Protein AF-A0A6G6Z547-F1 (afdb_monomer_lite)

Foldseek 3Di:
DPPDPDDDDDDDDDDPVVVVVLVVVCVVVVHDSVVVVVVVVVVVVVVVVVVVVVVVVVVVVVVVVVD

Radius of gyration: 19.36 Å; chains: 1; bounding box: 34×35×56 Å

pLDDT: mean 86.43, std 14.06, range [45.19, 98.19]

Secondary structure (DSSP, 8-state):
------PPP------HHHHHHHHHHHHHTTS-HHHHHHHHHHHHHHHHHHHHHHHHHHHHHHHHT--

Structure (mmCIF, N/CA/C/O backbone):
data_AF-A0A6G6Z547-F1
#
_entry.id   AF-A0A6G6Z547-F1
#
loop_
_atom_site.group_PDB
_atom_site.id
_atom_site.type_symbol
_atom_site.label_atom_id
_atom_site.label_alt_id
_atom_site.label_comp_id
_atom_site.label_asym_id
_atom_site.label_entity_id
_atom_site.label_seq_id
_atom_site.pdbx_PDB_ins_code
_atom_site.Cartn_x
_atom_site.Cartn_y
_atom_site.Cartn_z
_atom_site.occupancy
_atom_site.B_iso_or_equiv
_atom_site.auth_seq_id
_atom_site.auth_comp_id
_atom_site.auth_asym_id
_atom_site.auth_atom_id
_atom_site.pdbx_PDB_model_num
ATOM 1 N N . MET A 1 1 ? -7.472 24.696 15.697 1.00 48.34 1 MET A N 1
ATOM 2 C CA . MET A 1 1 ? -8.097 23.617 14.894 1.00 48.34 1 MET A CA 1
ATOM 3 C C . MET A 1 1 ? -7.431 23.568 13.521 1.00 48.34 1 MET A C 1
ATOM 5 O O . MET A 1 1 ? -7.520 24.552 12.798 1.00 48.34 1 MET A O 1
ATOM 9 N N . LEU A 1 2 ? -6.730 22.484 13.158 1.00 56.69 2 LEU A N 1
ATOM 10 C CA . LEU A 1 2 ? -6.196 22.338 11.795 1.00 56.69 2 LEU A CA 1
ATOM 11 C C . LEU A 1 2 ? -7.357 22.197 10.798 1.00 56.69 2 LEU A C 1
ATOM 13 O O . LEU A 1 2 ? -8.223 21.338 10.976 1.00 56.69 2 LEU A O 1
ATOM 17 N N . LYS A 1 3 ? -7.376 23.021 9.740 1.00 63.41 3 LYS A N 1
ATOM 18 C CA . LYS A 1 3 ? -8.332 22.883 8.631 1.00 63.41 3 LYS A CA 1
ATOM 19 C C . LYS A 1 3 ? -8.189 21.482 8.029 1.00 63.41 3 LYS A C 1
ATOM 21 O O . LYS A 1 3 ? -7.147 21.153 7.463 1.00 63.41 3 LYS A O 1
ATOM 26 N N . LYS A 1 4 ? -9.240 20.661 8.134 1.00 65.06 4 LYS A N 1
ATOM 27 C CA . LYS A 1 4 ? -9.334 19.384 7.412 1.00 65.06 4 LYS A CA 1
ATOM 28 C C . LYS A 1 4 ? -9.193 19.694 5.922 1.00 65.06 4 LYS A C 1
ATOM 30 O O . LYS A 1 4 ? -10.039 20.382 5.356 1.00 65.06 4 LYS A O 1
ATOM 35 N N . ARG A 1 5 ? -8.1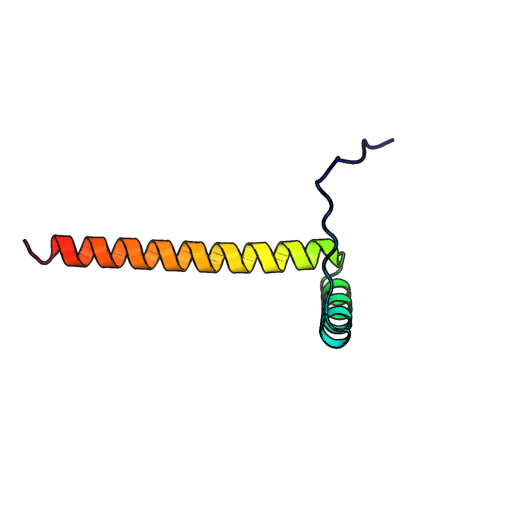13 19.217 5.299 1.00 72.94 5 ARG A N 1
ATOM 36 C CA . ARG A 1 5 ? -7.940 19.310 3.847 1.00 72.94 5 ARG A CA 1
ATOM 37 C C . ARG A 1 5 ? -9.119 18.590 3.189 1.00 72.94 5 ARG A C 1
ATOM 39 O O . ARG A 1 5 ? -9.330 17.407 3.448 1.00 72.94 5 ARG A O 1
ATOM 46 N N . GLN A 1 6 ? -9.909 19.310 2.393 1.00 77.44 6 GLN A N 1
ATOM 47 C CA . GLN A 1 6 ? -10.919 18.694 1.536 1.00 77.44 6 GLN A CA 1
ATOM 48 C C . GLN A 1 6 ? -10.187 17.965 0.409 1.00 77.44 6 GLN A C 1
ATOM 50 O O . GLN A 1 6 ? -9.780 18.575 -0.574 1.00 77.44 6 GLN A O 1
ATOM 55 N N . SER A 1 7 ? -9.960 16.667 0.581 1.00 80.88 7 SER A N 1
ATOM 56 C CA . SER A 1 7 ? -9.570 15.777 -0.508 1.00 80.88 7 SER A CA 1
ATOM 57 C C . SER A 1 7 ? -10.804 15.062 -1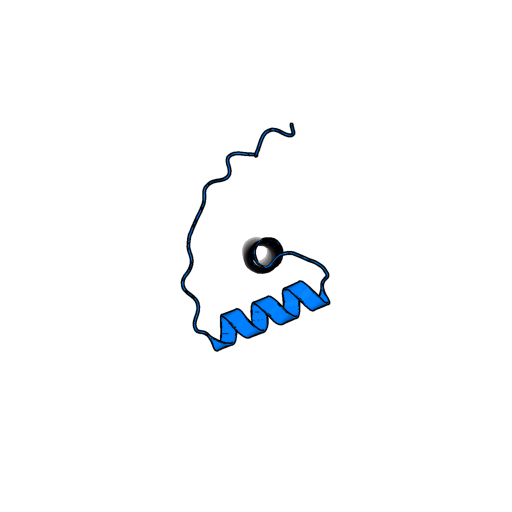.051 1.00 80.88 7 SER A C 1
ATOM 59 O O . SER A 1 7 ? -11.721 14.725 -0.293 1.00 80.88 7 SER A O 1
ATOM 61 N N . ALA A 1 8 ? -10.824 14.820 -2.364 1.00 86.88 8 ALA A N 1
ATOM 62 C CA . ALA A 1 8 ? -11.824 13.957 -2.979 1.00 86.88 8 ALA A CA 1
ATOM 63 C C . ALA A 1 8 ? -11.780 12.574 -2.307 1.00 86.88 8 ALA A C 1
ATOM 65 O O . ALA A 1 8 ? -10.703 12.005 -2.108 1.00 86.88 8 ALA A O 1
ATOM 66 N N . ARG A 1 9 ? -12.946 12.056 -1.912 1.00 89.38 9 ARG A N 1
ATOM 67 C CA . ARG A 1 9 ? -13.069 10.745 -1.266 1.00 89.38 9 ARG A CA 1
ATOM 68 C C . ARG A 1 9 ? -13.567 9.727 -2.274 1.00 89.38 9 ARG A C 1
ATOM 70 O O . ARG A 1 9 ? -14.528 9.986 -2.989 1.00 89.38 9 ARG A O 1
ATOM 77 N N . MET A 1 10 ? -12.943 8.559 -2.270 1.00 90.38 10 MET A N 1
ATOM 78 C CA . MET A 1 10 ? -13.348 7.413 -3.069 1.00 90.38 10 MET A CA 1
ATOM 79 C C . MET A 1 10 ? -13.460 6.204 -2.150 1.00 90.38 10 MET A C 1
ATOM 81 O O . MET A 1 10 ? -12.579 5.965 -1.325 1.00 90.38 10 MET A O 1
ATOM 85 N N . LEU A 1 11 ? -14.554 5.459 -2.281 1.00 93.38 11 LEU A N 1
ATOM 86 C CA . LEU A 1 11 ? -14.720 4.176 -1.612 1.00 93.38 11 LEU A CA 1
ATOM 87 C C . LEU A 1 11 ? -14.371 3.074 -2.603 1.00 93.38 11 LEU A C 1
ATOM 89 O O . LEU A 1 11 ? -14.920 3.031 -3.701 1.00 93.38 11 LEU A O 1
ATOM 93 N N . VAL A 1 12 ? -13.471 2.185 -2.200 1.00 91.06 12 VAL A N 1
ATOM 94 C CA . VAL A 1 12 ? -13.045 1.044 -3.011 1.00 91.06 12 VAL A CA 1
ATOM 95 C C . VAL A 1 12 ? -13.447 -0.226 -2.283 1.00 91.06 12 VAL A C 1
ATOM 97 O O . VAL A 1 12 ? -13.177 -0.384 -1.091 1.00 91.06 12 VAL A O 1
ATOM 100 N N . ARG A 1 13 ? -14.120 -1.129 -2.996 1.00 95.12 13 ARG A N 1
ATOM 101 C CA . ARG A 1 13 ? -14.406 -2.467 -2.481 1.00 95.12 13 ARG A CA 1
ATOM 102 C C . ARG A 1 13 ? -13.229 -3.373 -2.800 1.00 95.12 13 ARG A C 1
ATOM 104 O O . ARG A 1 13 ? -12.788 -3.430 -3.942 1.00 95.12 13 ARG A O 1
ATOM 111 N N . LEU A 1 14 ? -12.758 -4.078 -1.781 1.00 93.81 14 LEU A N 1
ATOM 112 C CA . LEU A 1 14 ? -11.698 -5.069 -1.889 1.00 93.81 14 LEU A CA 1
ATOM 113 C C . LEU A 1 14 ? -12.210 -6.395 -1.317 1.00 93.81 14 LEU A C 1
ATOM 115 O O . LEU A 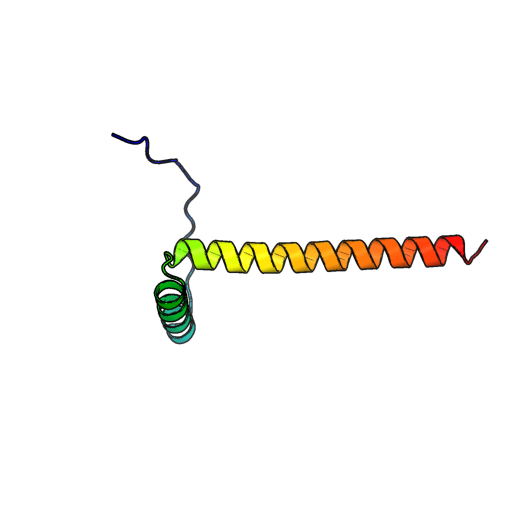1 14 ? -12.872 -6.374 -0.274 1.00 93.81 14 LEU A O 1
ATOM 119 N N . PRO A 1 15 ? -11.909 -7.534 -1.958 1.00 97.62 15 PRO A N 1
ATOM 120 C CA . PRO A 1 15 ? -11.970 -8.848 -1.336 1.00 97.62 15 PRO A CA 1
ATOM 121 C C . PRO A 1 15 ? -11.361 -8.868 0.073 1.00 97.62 15 PRO A C 1
ATOM 123 O O . PRO A 1 15 ? -10.312 -8.264 0.315 1.00 97.62 15 PRO A O 1
ATOM 126 N N . ASN A 1 16 ? -11.983 -9.613 0.991 1.00 96.94 16 ASN A N 1
ATOM 127 C CA . ASN A 1 16 ? -11.536 -9.703 2.387 1.00 96.94 16 ASN A CA 1
ATOM 128 C C . ASN A 1 16 ? -10.042 -10.050 2.540 1.00 96.94 16 ASN A C 1
ATOM 130 O O . ASN A 1 16 ? -9.364 -9.322 3.267 1.00 96.94 16 ASN A O 1
ATOM 134 N N . PRO A 1 17 ? -9.478 -11.032 1.803 1.00 97.88 17 PRO A N 1
ATOM 135 C CA . PRO A 1 17 ? -8.060 -11.373 1.949 1.00 97.88 17 PRO A CA 1
ATOM 136 C C . PRO A 1 17 ? -7.123 -10.203 1.622 1.00 97.88 17 PRO A C 1
ATOM 138 O O . PRO A 1 17 ? -6.085 -10.017 2.254 1.00 97.88 17 PRO A O 1
ATOM 141 N N . GLN A 1 18 ? -7.502 -9.375 0.646 1.00 95.56 18 GLN A N 1
ATOM 142 C CA . GLN A 1 18 ? -6.714 -8.215 0.230 1.00 95.56 18 GLN A CA 1
ATOM 143 C C . GLN A 1 18 ? -6.806 -7.095 1.261 1.00 95.56 18 GLN A C 1
ATOM 145 O O . GLN A 1 18 ? -5.812 -6.427 1.531 1.00 95.56 18 GLN A O 1
ATOM 150 N N . LYS A 1 19 ? -7.978 -6.916 1.879 1.00 96.12 19 LYS A N 1
ATOM 151 C CA . LYS A 1 19 ? -8.160 -5.957 2.970 1.00 96.12 19 LYS A CA 1
ATOM 152 C C . LYS A 1 19 ? -7.327 -6.341 4.197 1.00 96.12 19 LYS A C 1
ATOM 154 O O . LYS A 1 19 ? -6.661 -5.481 4.757 1.00 96.12 19 LYS A O 1
ATOM 159 N N . GLU A 1 20 ? -7.317 -7.617 4.576 1.00 97.44 20 GLU A N 1
ATOM 160 C CA . GLU A 1 20 ? -6.506 -8.133 5.691 1.00 97.44 20 GLU A CA 1
ATOM 161 C C . GLU A 1 20 ? -5.004 -8.006 5.432 1.00 97.44 20 GLU A C 1
ATOM 163 O O . GLU A 1 20 ? -4.237 -7.630 6.319 1.00 97.44 20 GLU A O 1
ATOM 168 N N . TRP A 1 21 ? -4.566 -8.308 4.208 1.00 97.06 21 TRP A N 1
ATOM 169 C CA . TRP A 1 21 ? -3.186 -8.072 3.797 1.00 97.06 21 TRP A CA 1
ATOM 170 C C . TRP A 1 21 ? -2.810 -6.591 3.930 1.00 97.06 21 TRP A C 1
ATOM 172 O O . TRP A 1 21 ? -1.796 -6.269 4.544 1.00 97.06 21 TRP A O 1
ATOM 182 N N . LEU A 1 22 ? -3.661 -5.693 3.432 1.00 96.88 22 LEU A N 1
ATOM 183 C CA . LEU A 1 22 ? -3.423 -4.252 3.456 1.00 96.88 22 LEU A CA 1
ATOM 184 C C . LEU A 1 22 ? -3.337 -3.700 4.889 1.00 96.88 22 LEU A C 1
ATOM 186 O O . LEU A 1 22 ? -2.490 -2.853 5.162 1.00 96.88 22 LEU A O 1
ATOM 190 N N . THR A 1 23 ? -4.166 -4.207 5.810 1.00 97.56 23 THR A N 1
ATOM 191 C CA . THR A 1 23 ? -4.089 -3.871 7.241 1.00 97.56 23 THR A CA 1
ATOM 192 C C . THR A 1 23 ? -2.733 -4.255 7.830 1.00 97.56 23 THR A C 1
ATOM 194 O O . THR A 1 23 ? -2.069 -3.404 8.414 1.00 97.56 23 THR A O 1
ATOM 197 N N . ARG A 1 24 ? -2.275 -5.495 7.611 1.00 98.12 24 ARG A N 1
ATOM 198 C CA . ARG A 1 24 ? -0.982 -5.976 8.133 1.00 98.12 24 ARG A CA 1
ATOM 199 C C . ARG A 1 24 ? 0.203 -5.175 7.597 1.00 98.12 24 ARG A C 1
ATOM 201 O O . ARG A 1 24 ? 1.133 -4.876 8.339 1.00 98.12 24 ARG A O 1
ATOM 208 N N . VAL A 1 25 ? 0.172 -4.813 6.315 1.00 97.88 25 VAL A N 1
ATOM 209 C CA . VAL A 1 25 ? 1.225 -3.991 5.698 1.00 97.88 25 VAL A CA 1
ATOM 210 C C . VAL A 1 25 ? 1.230 -2.577 6.274 1.00 97.88 25 VAL A C 1
ATOM 212 O O . VAL A 1 25 ? 2.297 -2.047 6.575 1.00 97.88 25 VAL A O 1
ATOM 215 N N . ALA A 1 26 ? 0.055 -1.974 6.462 1.00 97.94 26 ALA A N 1
ATOM 216 C CA . ALA A 1 26 ? -0.056 -0.650 7.065 1.00 97.94 26 ALA A CA 1
ATOM 217 C C . ALA A 1 26 ? 0.486 -0.635 8.505 1.00 97.94 26 ALA A C 1
ATOM 219 O O . ALA A 1 26 ? 1.243 0.267 8.857 1.00 97.94 26 ALA A O 1
ATOM 220 N N . GLU A 1 27 ? 0.172 -1.661 9.301 1.00 97.88 27 GLU A N 1
ATOM 221 C CA . GLU A 1 27 ? 0.709 -1.840 10.656 1.00 97.88 27 GLU A CA 1
ATOM 222 C C . GLU A 1 27 ? 2.232 -2.006 10.654 1.00 97.88 27 GLU A C 1
ATOM 224 O O . GLU A 1 27 ? 2.923 -1.264 11.347 1.00 97.88 27 GLU A O 1
ATOM 229 N N . HIS A 1 28 ? 2.761 -2.919 9.832 1.00 98.19 28 HIS A N 1
ATOM 230 C CA . HIS A 1 28 ? 4.203 -3.151 9.704 1.00 98.19 28 HIS A CA 1
ATOM 231 C C . HIS A 1 28 ? 4.967 -1.877 9.317 1.00 98.19 28 HIS A C 1
ATOM 233 O O . HIS A 1 28 ? 6.048 -1.608 9.835 1.00 98.19 28 HIS A O 1
ATOM 239 N N . ASN A 1 29 ? 4.395 -1.074 8.419 1.00 97.44 29 ASN A N 1
ATOM 240 C CA . ASN A 1 29 ? 5.021 0.148 7.925 1.00 97.44 29 ASN A CA 1
ATOM 241 C C . ASN A 1 29 ? 4.749 1.371 8.823 1.00 97.44 29 ASN A C 1
ATOM 243 O O . ASN A 1 29 ? 5.210 2.466 8.500 1.00 97.44 29 ASN A O 1
ATOM 247 N N . CYS A 1 30 ? 4.008 1.217 9.928 1.00 97.62 30 CYS A N 1
ATOM 248 C CA . CYS A 1 30 ? 3.572 2.310 10.803 1.00 97.62 30 CYS A CA 1
ATOM 249 C C . CYS A 1 30 ? 2.812 3.421 10.050 1.00 97.62 30 CYS A C 1
ATOM 251 O O . CYS A 1 30 ? 2.986 4.613 10.320 1.00 97.62 30 CYS A O 1
ATOM 253 N N . THR A 1 31 ? 1.966 3.047 9.085 1.00 97.19 31 THR A N 1
ATOM 254 C CA . THR A 1 31 ? 1.179 3.982 8.264 1.00 97.19 31 THR A CA 1
ATOM 255 C C . THR A 1 31 ? -0.316 3.668 8.319 1.00 97.19 31 THR A C 1
ATOM 257 O O . THR A 1 31 ? -0.761 2.684 8.905 1.00 97.19 31 THR A O 1
ATOM 260 N N . SER A 1 32 ? -1.135 4.554 7.746 1.00 96.62 32 SER A N 1
ATOM 261 C CA . SER A 1 32 ? -2.566 4.291 7.592 1.00 96.62 32 SER A CA 1
ATOM 262 C C . SER A 1 32 ? -2.835 3.453 6.344 1.00 96.62 32 SER A C 1
ATOM 264 O O . SER A 1 32 ? -2.161 3.606 5.328 1.00 96.62 32 SER A O 1
ATOM 266 N N . ILE A 1 33 ? -3.914 2.670 6.363 1.00 95.81 33 ILE A N 1
ATOM 267 C CA . ILE A 1 33 ? -4.387 1.917 5.190 1.00 95.81 33 ILE A CA 1
ATOM 268 C C . ILE A 1 33 ? -4.503 2.821 3.948 1.00 95.81 33 ILE A C 1
ATOM 270 O O . ILE A 1 33 ? -4.076 2.448 2.859 1.00 95.81 33 ILE A O 1
ATOM 274 N N . ASN A 1 34 ? -5.024 4.042 4.104 1.00 94.69 34 ASN A N 1
ATOM 275 C CA . ASN A 1 34 ? -5.142 4.994 2.997 1.00 94.69 34 ASN A CA 1
ATOM 276 C C . ASN A 1 34 ? -3.776 5.426 2.448 1.00 94.69 34 ASN A C 1
ATOM 278 O O . ASN A 1 34 ? -3.621 5.572 1.236 1.00 94.69 34 ASN A O 1
ATOM 282 N N . SER A 1 35 ? -2.796 5.638 3.328 1.00 95.62 35 SER A N 1
ATOM 283 C CA . SER A 1 35 ? -1.431 5.992 2.935 1.00 95.62 35 SER A CA 1
ATOM 284 C C . SER A 1 35 ? -0.783 4.862 2.136 1.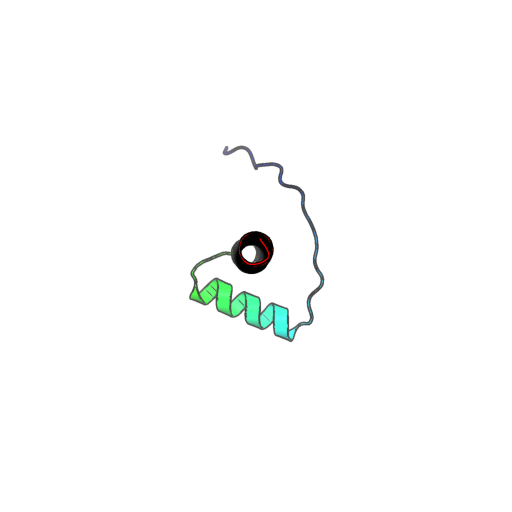00 95.62 35 SER A C 1
ATOM 286 O O . SER A 1 35 ? -0.189 5.141 1.096 1.00 95.62 35 SER A O 1
ATOM 288 N N . GLU A 1 36 ? -0.968 3.603 2.549 1.00 96.62 36 GLU A N 1
ATOM 289 C CA . GLU A 1 36 ? -0.463 2.445 1.798 1.00 96.62 36 GLU A CA 1
ATOM 290 C C . GLU A 1 36 ? -1.121 2.299 0.429 1.00 96.62 36 GLU A C 1
ATOM 292 O O . GLU A 1 36 ? -0.427 2.070 -0.559 1.00 96.62 36 GLU A O 1
ATOM 297 N N . VAL A 1 37 ? -2.439 2.499 0.322 1.00 95.44 37 VAL A N 1
ATOM 298 C CA . VAL A 1 37 ? -3.118 2.475 -0.986 1.00 95.44 37 VAL A CA 1
ATOM 299 C C . VAL A 1 37 ? -2.523 3.528 -1.917 1.00 95.44 37 VAL A C 1
ATOM 301 O O . VAL A 1 37 ? -2.199 3.230 -3.065 1.00 95.44 37 VAL A O 1
ATOM 304 N N . ILE A 1 38 ? -2.336 4.754 -1.422 1.00 94.75 38 ILE A N 1
ATOM 305 C CA . ILE A 1 38 ? -1.734 5.835 -2.208 1.00 94.75 38 ILE A CA 1
ATOM 306 C C . ILE A 1 38 ? -0.296 5.479 -2.604 1.00 94.75 38 ILE A C 1
ATOM 308 O O . ILE A 1 38 ? 0.091 5.739 -3.744 1.00 94.75 38 ILE A O 1
ATOM 312 N N . ARG A 1 39 ? 0.487 4.878 -1.699 1.00 96.06 39 ARG A N 1
ATOM 313 C CA . ARG A 1 39 ? 1.858 4.429 -1.971 1.00 96.06 39 ARG A CA 1
ATOM 314 C C . ARG A 1 39 ? 1.885 3.411 -3.112 1.00 96.06 39 ARG A C 1
ATOM 316 O O . ARG A 1 39 ? 2.582 3.648 -4.093 1.00 96.06 39 ARG A O 1
ATOM 323 N N . CYS A 1 40 ? 1.070 2.359 -3.033 1.00 95.38 40 CYS A N 1
ATOM 324 C CA . CYS A 1 40 ? 0.974 1.324 -4.067 1.00 95.38 40 CYS A CA 1
ATOM 325 C C . CYS A 1 40 ? 0.542 1.895 -5.427 1.00 95.38 40 CYS A C 1
ATOM 327 O O . CYS A 1 40 ? 1.097 1.532 -6.462 1.00 95.38 40 CYS A O 1
ATOM 329 N N . VAL A 1 41 ? -0.430 2.816 -5.443 1.00 95.19 41 VAL A N 1
ATOM 330 C CA . VAL A 1 41 ? -0.869 3.476 -6.684 1.00 95.19 41 VAL A CA 1
ATOM 331 C C . VAL A 1 41 ? 0.260 4.312 -7.285 1.00 95.19 41 VAL A C 1
ATOM 333 O O . VAL A 1 41 ? 0.507 4.223 -8.484 1.00 95.19 41 VAL A O 1
ATOM 336 N N . ARG A 1 42 ? 0.970 5.102 -6.471 1.00 96.62 42 ARG A N 1
ATOM 337 C CA . ARG A 1 42 ? 2.104 5.912 -6.941 1.00 96.62 42 ARG A CA 1
ATOM 338 C C . ARG A 1 42 ? 3.225 5.048 -7.500 1.00 96.62 42 ARG A C 1
ATOM 340 O O . ARG A 1 42 ? 3.728 5.355 -8.572 1.00 96.62 42 ARG A O 1
ATOM 347 N N . GLU A 1 43 ? 3.571 3.974 -6.802 1.00 96.56 43 GLU A N 1
ATOM 348 C CA . GLU A 1 43 ? 4.591 3.013 -7.226 1.00 96.56 43 GLU A CA 1
ATOM 349 C C . GLU A 1 43 ? 4.240 2.39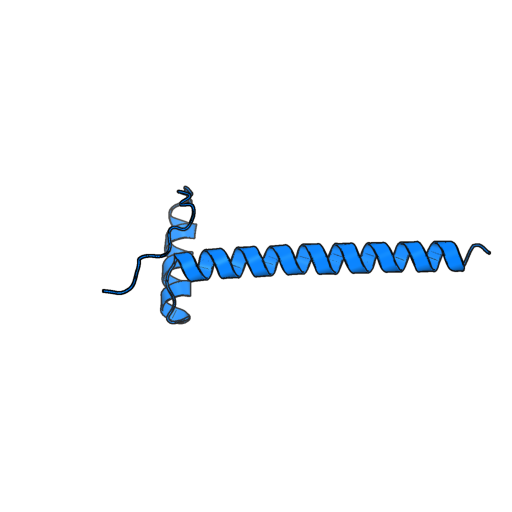8 -8.586 1.00 96.56 43 GLU A C 1
ATOM 351 O O . GLU A 1 43 ? 5.059 2.403 -9.505 1.00 96.56 43 GLU A O 1
ATOM 356 N N . ARG A 1 44 ? 2.981 1.977 -8.764 1.00 95.62 44 ARG A N 1
ATOM 357 C CA . ARG A 1 44 ? 2.484 1.490 -10.053 1.00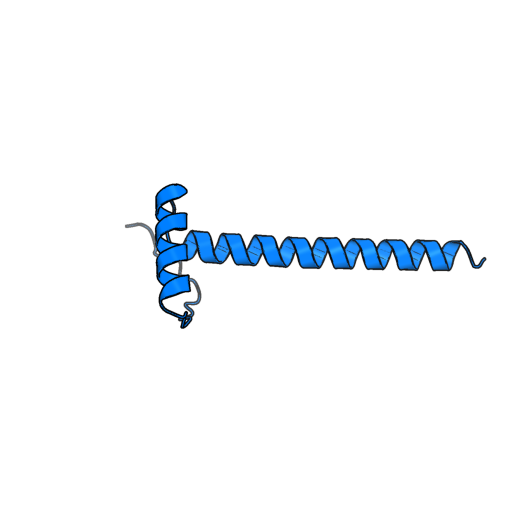 95.62 44 ARG A CA 1
ATOM 358 C C . ARG A 1 44 ? 2.586 2.553 -11.151 1.00 95.62 44 ARG A C 1
ATOM 360 O O . ARG A 1 44 ? 3.090 2.261 -12.232 1.00 95.62 44 ARG A O 1
ATOM 367 N N . MET A 1 45 ? 2.106 3.770 -10.889 1.00 95.94 45 MET A N 1
ATOM 368 C CA . MET A 1 45 ? 2.121 4.856 -11.876 1.00 95.94 45 MET A CA 1
ATOM 369 C C . MET A 1 45 ? 3.543 5.247 -12.281 1.00 95.94 45 MET A C 1
ATOM 371 O O . MET A 1 45 ? 3.781 5.562 -13.446 1.00 95.94 45 MET A O 1
ATOM 375 N N . GLU A 1 46 ? 4.485 5.235 -11.341 1.00 95.56 46 GLU A N 1
ATOM 376 C CA . GLU A 1 46 ? 5.893 5.503 -11.627 1.00 95.56 46 GLU A CA 1
ATOM 377 C C . GLU A 1 46 ? 6.494 4.397 -12.503 1.00 95.56 46 GLU A C 1
ATOM 379 O O . GLU A 1 46 ? 7.150 4.693 -13.500 1.00 95.56 46 GLU A O 1
ATOM 384 N N . GLY A 1 47 ? 6.184 3.128 -12.219 1.00 93.75 47 GLY A N 1
ATOM 385 C CA . GLY A 1 47 ? 6.595 2.002 -13.063 1.00 93.75 47 GLY A CA 1
ATOM 386 C C . GLY A 1 47 ? 6.045 2.086 -14.494 1.00 93.75 47 GLY A C 1
ATOM 387 O O . GLY A 1 47 ? 6.776 1.856 -15.462 1.00 93.75 47 GLY A O 1
ATOM 388 N N . GLU A 1 48 ? 4.780 2.482 -14.654 1.00 93.44 48 GLU A N 1
ATOM 389 C CA . GLU A 1 48 ? 4.164 2.707 -15.970 1.00 93.44 48 GLU A CA 1
ATOM 390 C C . GLU A 1 48 ? 4.844 3.871 -16.719 1.00 93.44 48 GLU A C 1
ATOM 392 O O . GLU A 1 48 ? 5.156 3.746 -17.908 1.00 93.44 48 GLU A O 1
ATOM 397 N N . ARG A 1 49 ? 5.155 4.978 -16.028 1.00 91.69 49 ARG A N 1
ATOM 398 C CA . ARG A 1 49 ? 5.883 6.129 -16.600 1.00 91.69 49 ARG A CA 1
ATOM 399 C C . ARG A 1 49 ? 7.300 5.767 -17.029 1.00 91.69 49 ARG A C 1
ATOM 401 O O . ARG A 1 49 ? 7.705 6.130 -18.135 1.00 91.69 49 ARG A O 1
ATOM 408 N N . ALA A 1 50 ? 8.038 5.048 -16.188 1.00 88.81 50 ALA A N 1
ATOM 409 C CA . ALA A 1 50 ? 9.387 4.587 -16.495 1.00 88.81 50 ALA A CA 1
ATOM 410 C C . ALA A 1 50 ? 9.384 3.693 -17.743 1.00 88.81 50 ALA A C 1
ATOM 412 O O . ALA A 1 50 ? 10.160 3.917 -18.674 1.00 88.81 50 ALA A O 1
ATOM 413 N N . THR A 1 51 ? 8.441 2.751 -17.818 1.00 88.06 51 THR A N 1
ATOM 414 C CA . THR A 1 51 ? 8.275 1.861 -18.976 1.00 88.06 51 THR A CA 1
ATOM 415 C C . THR A 1 51 ? 7.948 2.640 -20.252 1.00 88.06 51 THR A C 1
ATOM 417 O O . THR A 1 51 ? 8.575 2.424 -21.291 1.00 88.06 51 THR A O 1
ATOM 420 N N . ALA A 1 52 ? 7.018 3.598 -20.181 1.00 86.12 52 ALA A N 1
ATOM 421 C CA . ALA A 1 52 ? 6.663 4.448 -21.316 1.00 86.12 52 ALA A CA 1
ATOM 422 C C . ALA A 1 52 ? 7.847 5.310 -21.797 1.00 86.12 52 ALA A C 1
ATOM 424 O O . ALA A 1 52 ? 8.055 5.474 -23.002 1.00 86.12 52 ALA A O 1
ATOM 425 N N . SER A 1 53 ? 8.655 5.830 -20.869 1.00 85.50 53 SER A N 1
ATOM 426 C CA . SER A 1 53 ? 9.870 6.590 -21.180 1.00 85.50 53 SER A CA 1
ATOM 427 C C . SER A 1 53 ? 10.920 5.731 -21.894 1.00 85.50 53 SER A C 1
ATOM 429 O O . SER A 1 53 ? 11.463 6.135 -22.926 1.00 85.50 53 SER A O 1
ATOM 431 N N . LEU A 1 54 ? 11.162 4.511 -21.404 1.00 80.69 54 LEU A N 1
ATOM 432 C CA . LEU A 1 54 ? 12.074 3.555 -22.037 1.00 80.69 54 LEU A CA 1
ATOM 433 C C . LEU A 1 54 ? 11.614 3.185 -23.453 1.00 80.69 54 LEU A C 1
ATOM 435 O O . LEU A 1 54 ? 12.423 3.189 -24.382 1.00 80.69 54 LEU A O 1
ATOM 439 N N . ALA A 1 55 ? 10.314 2.939 -23.642 1.00 81.38 55 ALA A N 1
ATOM 440 C CA . ALA A 1 55 ? 9.739 2.674 -24.959 1.00 81.38 55 ALA A CA 1
ATOM 441 C C . ALA A 1 55 ? 9.950 3.858 -25.918 1.00 81.38 55 ALA A C 1
ATOM 443 O O . ALA A 1 55 ? 10.384 3.667 -27.055 1.00 81.38 55 ALA A O 1
ATOM 444 N N . LYS A 1 56 ? 9.727 5.092 -25.446 1.00 81.50 56 LYS A N 1
ATOM 445 C CA . LYS A 1 56 ? 9.955 6.312 -26.232 1.00 81.50 56 LYS A CA 1
ATOM 446 C C . LYS A 1 56 ? 11.422 6.470 -26.637 1.00 81.50 56 LYS A C 1
ATOM 448 O O . LYS A 1 56 ? 11.702 6.808 -27.784 1.00 81.50 56 LYS A O 1
ATOM 453 N N . THR A 1 57 ? 12.358 6.205 -25.729 1.00 80.00 57 THR A N 1
ATOM 454 C CA . THR A 1 57 ? 13.799 6.268 -26.022 1.00 80.00 57 THR A CA 1
ATOM 455 C C . THR A 1 57 ? 14.214 5.204 -27.036 1.00 80.00 57 THR A C 1
ATOM 457 O O . THR A 1 57 ? 14.925 5.519 -27.988 1.00 80.00 57 THR A O 1
ATOM 460 N N . LYS A 1 58 ? 13.711 3.970 -26.901 1.00 78.38 58 LYS A N 1
ATOM 461 C CA . LYS A 1 58 ? 13.975 2.887 -27.859 1.00 78.38 58 LYS A CA 1
ATOM 462 C C . LYS A 1 58 ? 13.482 3.239 -29.265 1.00 78.38 58 LYS A C 1
ATOM 464 O O . LYS A 1 58 ? 14.219 3.051 -30.225 1.00 78.38 58 LYS A O 1
ATOM 469 N N . LEU A 1 59 ? 12.283 3.814 -29.384 1.00 73.62 59 LEU A N 1
ATOM 470 C CA . LEU A 1 59 ? 11.742 4.279 -30.668 1.00 73.62 59 LEU A CA 1
ATOM 471 C C . LEU A 1 59 ? 12.610 5.375 -31.307 1.00 73.62 59 LEU A C 1
ATOM 473 O O . LEU A 1 59 ? 12.856 5.328 -32.508 1.00 73.62 59 LEU A O 1
ATOM 477 N N . ARG A 1 60 ? 13.123 6.330 -30.516 1.00 72.81 60 ARG A N 1
ATOM 478 C CA . ARG A 1 60 ? 14.035 7.374 -31.024 1.00 72.81 60 ARG A CA 1
ATOM 479 C C . ARG A 1 60 ? 15.369 6.801 -31.506 1.00 72.81 60 ARG A C 1
ATOM 481 O O . ARG A 1 60 ? 15.870 7.254 -32.526 1.00 72.81 60 ARG A O 1
ATOM 488 N N . GLY A 1 61 ? 15.922 5.811 -30.804 1.00 69.75 61 GLY A N 1
ATOM 489 C CA . GLY A 1 61 ? 17.162 5.143 -31.211 1.00 69.75 61 GLY A CA 1
ATOM 490 C C . GLY A 1 61 ? 17.020 4.344 -32.509 1.00 69.75 61 GLY A C 1
ATOM 491 O O . GLY A 1 61 ? 17.927 4.357 -33.329 1.00 69.75 61 GLY A O 1
ATOM 492 N N . VAL A 1 62 ? 15.866 3.703 -32.729 1.00 67.81 62 VAL A N 1
ATOM 493 C CA . VAL A 1 62 ? 15.574 2.996 -33.990 1.00 67.81 62 VAL A CA 1
ATOM 494 C C . VAL A 1 62 ? 15.416 3.975 -35.153 1.00 67.81 62 VAL A C 1
ATOM 496 O O . VAL A 1 62 ? 15.947 3.719 -36.226 1.00 67.81 62 VAL A O 1
ATOM 499 N N . ALA A 1 63 ? 14.739 5.108 -34.942 1.00 59.25 63 ALA A N 1
ATOM 500 C CA . ALA A 1 63 ? 14.602 6.136 -35.973 1.00 59.25 63 ALA A CA 1
ATOM 501 C C . ALA A 1 63 ? 15.952 6.767 -36.363 1.00 59.25 63 ALA A C 1
ATOM 503 O O . ALA A 1 63 ? 16.169 7.035 -37.535 1.00 59.25 63 ALA A O 1
ATOM 504 N N . ALA A 1 64 ? 16.865 6.958 -35.404 1.00 60.31 64 ALA A N 1
ATOM 505 C CA . ALA A 1 64 ? 18.198 7.514 -35.656 1.00 60.31 64 ALA A CA 1
ATOM 506 C C . ALA A 1 64 ? 19.192 6.518 -36.287 1.00 60.31 64 ALA A C 1
ATOM 508 O O . ALA A 1 64 ? 20.221 6.938 -36.793 1.00 60.31 64 ALA A O 1
ATOM 509 N N . ALA A 1 65 ? 18.919 5.210 -36.224 1.00 58.88 65 ALA A N 1
ATOM 510 C CA . ALA A 1 65 ? 19.746 4.169 -36.844 1.00 58.88 65 ALA A CA 1
ATOM 511 C C . ALA A 1 65 ? 19.262 3.768 -38.252 1.00 58.88 65 ALA A C 1
ATOM 513 O O . ALA A 1 65 ? 19.864 2.902 -38.882 1.00 58.88 65 ALA A O 1
ATOM 514 N N . ALA A 1 66 ? 18.146 4.344 -38.707 1.00 57.00 66 ALA A N 1
ATOM 515 C CA . ALA A 1 66 ? 17.556 4.117 -40.025 1.00 57.00 66 ALA A CA 1
ATOM 516 C C . ALA A 1 66 ? 17.905 5.228 -41.040 1.00 57.00 66 ALA A C 1
ATOM 518 O O . ALA A 1 66 ? 17.348 5.233 -42.138 1.00 57.00 66 ALA A O 1
ATOM 519 N N . GLU A 1 67 ? 18.800 6.145 -40.663 1.00 45.19 67 GLU A N 1
ATOM 520 C CA . GLU A 1 67 ? 19.380 7.220 -41.483 1.00 45.19 67 GLU A CA 1
ATOM 521 C C . GLU A 1 67 ? 20.878 6.948 -41.683 1.00 45.19 67 GLU A C 1
ATOM 523 O O . GLU A 1 67 ? 21.361 7.128 -42.823 1.00 45.19 67 GLU A O 1
#

Sequence (67 aa):
MLKKRQSARMLVRLPNPQKEWLTRVAEHNCTSINSEVIRCVRERMEGERATASLAKTKLRGVAAAAE